Protein AF-A0A959UUY8-F1 (afdb_monomer)

Nearest PDB structures (foldseek):
  4ea7-assembly1_A  TM=9.253E-01  e=4.472E+00  Caulobacter vibrioides
  4eaa-assembly1_A  TM=9.257E-01  e=4.472E+00  Caulobacter vibrioides
  7o4z-assembly1_A  TM=9.116E-01  e=4.472E+00  Synechococcus elongatus PCC 7942 = FACHB-805
  5z0a-assembly2_C-3  TM=7.983E-01  e=6.248E+00  Sulfurisphaera tokodaii str. 7

Sequence (35 aa):
MDYQAHPTAVIDEGCTIGAGTRIWHFSHIMPGCEI

Foldseek 3Di:
DQEAADPQEAEDPQEADGRHYYHDHPHYHDHPHYD

Solvent-accessible surface area (backbone atoms only — not comparable to full-atom values): 2170 Å² total; per-residue (Å²): 129,47,57,47,70,36,90,67,37,46,74,46,76,69,45,49,76,41,77,78,42,76,45,50,76,77,39,73,46,52,62,72,42,76,86

Structure (mmCIF, N/CA/C/O backbone):
data_AF-A0A959UUY8-F1
#
_entry.id   AF-A0A959UUY8-F1
#
loop_
_atom_site.group_PDB
_atom_site.id
_atom_site.type_symbol
_atom_site.label_atom_id
_atom_site.label_alt_id
_atom_site.label_comp_id
_atom_site.label_asym_id
_atom_site.label_entity_id
_atom_site.label_seq_id
_atom_site.pdbx_PDB_ins_code
_atom_site.Cartn_x
_atom_site.Cartn_y
_atom_site.Cartn_z
_atom_site.occupancy
_atom_site.B_iso_or_equiv
_atom_site.auth_seq_id
_atom_site.auth_comp_id
_atom_site.auth_asym_id
_atom_site.auth_atom_id
_atom_site.pdbx_PDB_model_num
ATOM 1 N N . MET A 1 1 ? -13.604 4.181 -1.868 1.00 54.84 1 MET A N 1
ATOM 2 C CA . MET A 1 1 ? -12.150 4.137 -2.140 1.00 54.84 1 MET A CA 1
ATOM 3 C C . MET A 1 1 ? -11.510 4.306 -0.789 1.00 54.84 1 MET A C 1
ATOM 5 O O . MET A 1 1 ? -11.409 5.432 -0.318 1.00 54.84 1 MET A O 1
ATOM 9 N N . ASP A 1 2 ? -11.240 3.191 -0.122 1.00 83.62 2 ASP A N 1
ATOM 10 C CA . ASP A 1 2 ? -11.036 3.219 1.326 1.00 83.62 2 ASP A CA 1
ATOM 11 C C . ASP A 1 2 ? -9.607 3.624 1.702 1.00 83.62 2 ASP A C 1
ATOM 13 O O . ASP A 1 2 ? -9.399 4.162 2.774 1.00 83.62 2 ASP A O 1
ATOM 17 N N . TYR A 1 3 ? -8.637 3.566 0.792 1.00 95.06 3 TYR A N 1
ATOM 18 C CA . TYR A 1 3 ? -7.308 4.138 1.015 1.00 95.06 3 TYR A CA 1
ATOM 19 C C . TYR A 1 3 ? -6.762 4.801 -0.250 1.00 95.06 3 TYR A C 1
ATOM 21 O O . TYR A 1 3 ? -7.281 4.619 -1.355 1.00 95.06 3 TYR A O 1
ATOM 29 N N . GLN A 1 4 ? -5.705 5.590 -0.078 1.00 97.00 4 GLN A N 1
ATOM 30 C CA . GLN A 1 4 ? -4.924 6.158 -1.172 1.00 97.00 4 GLN A CA 1
ATOM 31 C C . GLN A 1 4 ? -3.514 5.588 -1.118 1.00 97.00 4 GLN A C 1
ATOM 33 O O . GLN A 1 4 ? -2.870 5.642 -0.073 1.00 97.00 4 GLN A O 1
ATOM 38 N N . ALA A 1 5 ? -3.026 5.078 -2.243 1.00 96.56 5 ALA A N 1
ATOM 39 C CA . ALA A 1 5 ? -1.661 4.595 -2.365 1.00 96.56 5 ALA A CA 1
ATOM 40 C C . ALA A 1 5 ? -0.924 5.350 -3.464 1.00 96.56 5 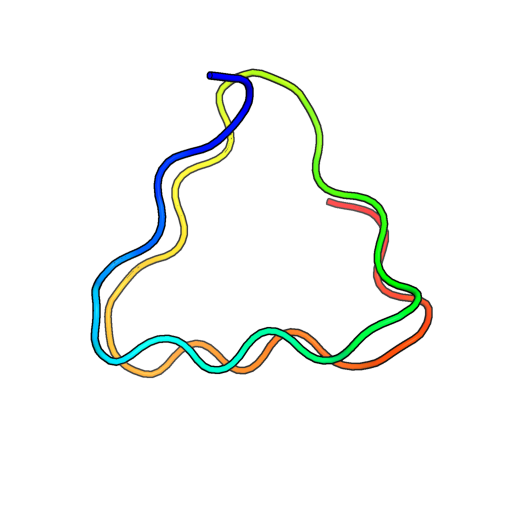ALA A C 1
ATOM 42 O O . ALA A 1 5 ? -1.434 5.528 -4.573 1.00 96.56 5 ALA A O 1
ATOM 43 N N . HIS A 1 6 ? 0.285 5.799 -3.142 1.00 97.88 6 HIS A N 1
ATOM 44 C CA . HIS A 1 6 ? 1.199 6.320 -4.140 1.00 97.88 6 HIS A CA 1
ATOM 45 C C . HIS A 1 6 ? 1.542 5.210 -5.155 1.00 97.88 6 HIS A C 1
ATOM 47 O O . HIS A 1 6 ? 1.769 4.077 -4.736 1.00 97.88 6 HIS A O 1
ATOM 53 N N . PRO A 1 7 ? 1.666 5.501 -6.465 1.00 96.44 7 PRO A N 1
ATOM 54 C CA . PRO A 1 7 ? 1.938 4.479 -7.485 1.00 96.44 7 PRO A CA 1
ATOM 55 C C . PRO A 1 7 ? 3.247 3.697 -7.303 1.00 96.44 7 PRO A C 1
AT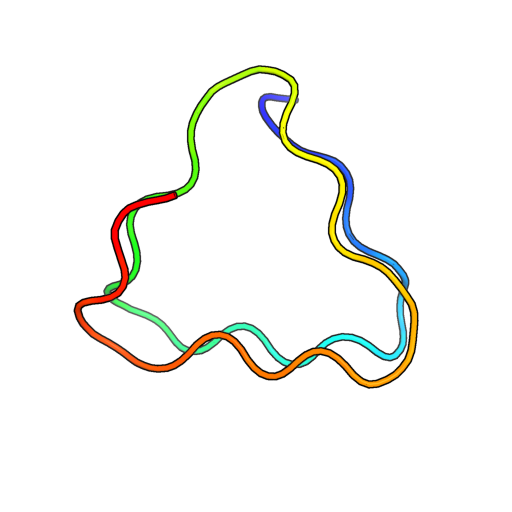OM 57 O O . PRO A 1 7 ? 3.425 2.652 -7.915 1.00 96.44 7 PRO A O 1
ATOM 60 N N . THR A 1 8 ? 4.181 4.220 -6.502 1.00 97.56 8 THR A N 1
ATOM 61 C CA . THR A 1 8 ? 5.451 3.541 -6.182 1.00 97.56 8 THR A CA 1
ATOM 62 C C . THR A 1 8 ? 5.388 2.681 -4.923 1.00 97.56 8 THR A C 1
ATOM 64 O O . THR A 1 8 ? 6.394 2.070 -4.570 1.00 97.56 8 THR A O 1
ATOM 67 N N . ALA A 1 9 ? 4.257 2.664 -4.214 1.00 97.50 9 ALA A N 1
ATOM 68 C CA . ALA A 1 9 ? 4.070 1.768 -3.087 1.00 97.50 9 ALA A CA 1
ATOM 69 C C . ALA A 1 9 ? 3.848 0.338 -3.589 1.00 97.50 9 ALA A C 1
ATOM 71 O O . ALA A 1 9 ? 3.137 0.117 -4.570 1.00 97.50 9 ALA A O 1
ATOM 72 N N . VAL A 1 10 ? 4.441 -0.626 -2.892 1.00 97.62 10 VAL A N 1
ATOM 73 C CA . VAL A 1 10 ? 4.210 -2.055 -3.122 1.00 97.62 10 VAL A CA 1
ATOM 74 C C . VAL A 1 10 ? 3.277 -2.543 -2.026 1.00 97.62 10 VAL A C 1
ATOM 76 O O . VAL A 1 10 ? 3.550 -2.338 -0.845 1.00 97.62 10 VAL A O 1
ATOM 79 N N . ILE A 1 1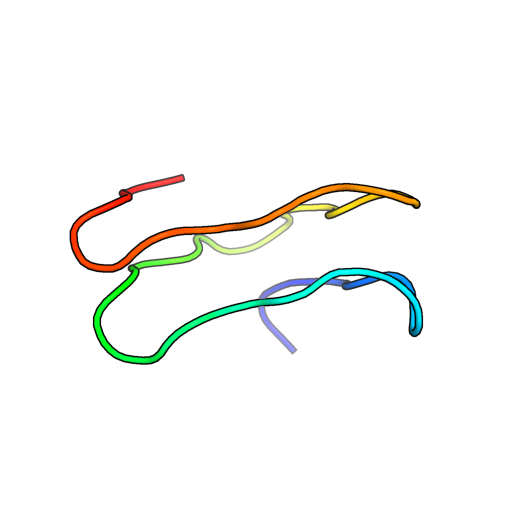1 ? 2.154 -3.140 -2.405 1.00 96.50 11 ILE A N 1
ATOM 80 C CA . ILE A 1 11 ? 1.160 -3.667 -1.470 1.00 96.50 11 ILE A CA 1
ATOM 81 C C . ILE A 1 11 ? 0.942 -5.122 -1.853 1.00 96.50 11 ILE A C 1
ATOM 83 O O . ILE A 1 11 ? 0.376 -5.398 -2.911 1.00 96.50 11 ILE A O 1
ATOM 87 N N . ASP A 1 12 ? 1.434 -6.029 -1.018 1.00 97.19 12 ASP A N 1
ATOM 88 C CA . ASP A 1 12 ? 1.245 -7.457 -1.224 1.00 97.19 12 ASP A CA 1
ATOM 89 C C . ASP A 1 12 ? -0.170 -7.874 -0.800 1.00 97.19 12 ASP A C 1
ATOM 91 O O . ASP A 1 12 ? -0.802 -7.259 0.063 1.00 97.19 12 ASP A O 1
ATOM 95 N N . GLU A 1 13 ? -0.683 -8.944 -1.406 1.00 95.81 13 GLU A N 1
ATOM 96 C CA . GLU A 1 13 ? -1.974 -9.508 -1.016 1.00 95.81 13 GLU A CA 1
ATOM 97 C C . GLU A 1 13 ? -1.957 -10.003 0.443 1.00 95.81 13 GLU A C 1
ATOM 99 O O . GLU A 1 13 ? -0.941 -10.470 0.961 1.00 95.81 13 GLU A O 1
ATOM 104 N N . GLY A 1 14 ? -3.112 -9.941 1.113 1.00 94.56 14 GLY A N 1
ATOM 105 C CA . GLY A 1 14 ? -3.268 -10.438 2.486 1.00 94.56 14 GLY A CA 1
ATOM 106 C C . GLY A 1 14 ? -2.963 -9.419 3.588 1.00 94.56 14 GLY A C 1
ATOM 107 O O . GLY A 1 14 ? -2.817 -9.809 4.745 1.00 94.56 14 GLY A O 1
ATOM 108 N N . CYS A 1 15 ? -2.867 -8.131 3.262 1.00 96.00 15 CYS A N 1
ATOM 109 C CA . CYS A 1 15 ? -2.919 -7.047 4.242 1.00 96.00 15 CYS A CA 1
ATOM 110 C C . CYS A 1 15 ? -4.340 -6.477 4.384 1.00 96.00 15 CYS A C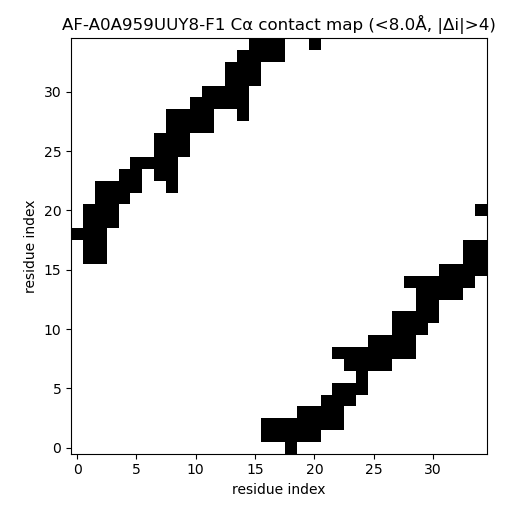 1
ATOM 112 O O . CYS A 1 15 ? -5.125 -6.480 3.432 1.00 96.00 15 CYS A O 1
ATOM 114 N N . THR A 1 16 ? -4.638 -5.909 5.549 1.00 96.25 16 THR A N 1
ATOM 115 C CA . THR A 1 16 ? -5.864 -5.149 5.809 1.00 96.25 16 THR A CA 1
ATOM 116 C C . THR A 1 16 ? -5.511 -3.669 5.872 1.00 96.25 16 THR A C 1
ATOM 118 O O . THR A 1 16 ? -4.688 -3.272 6.694 1.00 96.25 16 THR A O 1
ATOM 121 N N . ILE A 1 17 ? -6.123 -2.858 5.005 1.00 95.94 17 ILE A N 1
ATOM 122 C CA . ILE A 1 17 ? -5.924 -1.404 4.973 1.00 95.94 17 ILE A CA 1
ATOM 123 C C . ILE A 1 17 ? -7.262 -0.720 5.262 1.00 95.94 17 ILE A C 1
ATOM 125 O O . ILE A 1 17 ? -8.228 -0.874 4.513 1.00 95.94 17 ILE A O 1
ATOM 129 N N . GLY A 1 18 ? -7.304 0.027 6.357 1.00 96.56 18 GLY A N 1
ATOM 130 C CA . GLY A 1 18 ? -8.451 0.752 6.865 1.00 96.56 18 GLY A CA 1
ATOM 131 C C . GLY A 1 18 ? -8.814 1.994 6.054 1.00 96.56 18 GLY A C 1
ATOM 132 O O . GLY A 1 18 ? -8.038 2.530 5.256 1.00 96.56 18 GLY A O 1
ATOM 133 N N . ALA A 1 19 ? -10.042 2.464 6.288 1.00 96.94 19 ALA A N 1
ATOM 134 C CA . ALA A 1 19 ? -10.591 3.636 5.626 1.00 96.94 19 ALA A CA 1
ATOM 135 C C . ALA A 1 19 ? -9.834 4.924 6.013 1.00 96.94 19 ALA A C 1
ATOM 137 O O . ALA A 1 19 ? -9.664 5.227 7.191 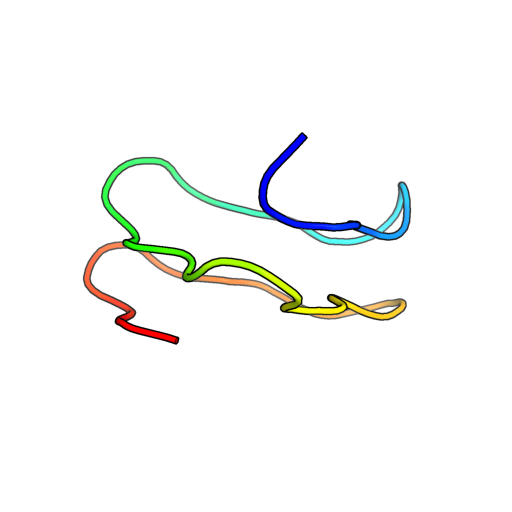1.00 96.94 19 ALA A O 1
ATOM 138 N N . GLY A 1 20 ? -9.437 5.726 5.025 1.00 95.75 20 GLY A N 1
ATOM 139 C CA . GLY A 1 20 ? -8.712 6.986 5.211 1.00 95.75 20 GLY A CA 1
ATOM 140 C C . GLY A 1 20 ? -7.186 6.853 5.230 1.00 95.75 20 GLY A C 1
ATOM 141 O O . GLY A 1 20 ? -6.498 7.877 5.284 1.00 95.75 20 GLY A O 1
ATOM 142 N N . THR A 1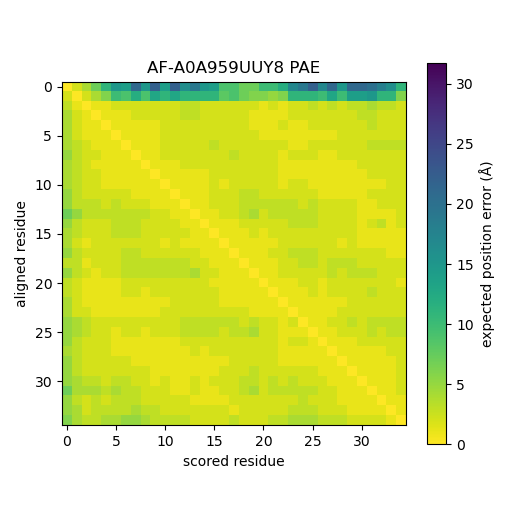 21 ? -6.646 5.635 5.132 1.00 96.81 21 THR A N 1
ATOM 143 C CA . THR A 1 21 ? -5.199 5.399 5.122 1.00 96.81 21 THR A CA 1
ATOM 144 C C . THR A 1 21 ? -4.543 5.988 3.869 1.00 96.81 21 THR A C 1
ATOM 146 O O . THR A 1 21 ? -5.067 5.906 2.754 1.00 96.81 21 THR A O 1
ATOM 149 N N . ARG A 1 22 ? -3.373 6.612 4.054 1.00 97.19 22 ARG A N 1
ATOM 150 C CA . ARG A 1 22 ? -2.544 7.176 2.978 1.00 97.19 22 ARG A CA 1
ATOM 151 C C . AR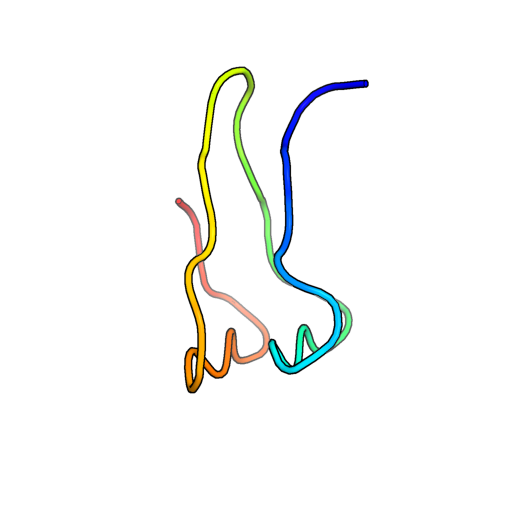G A 1 22 ? -1.176 6.507 2.969 1.00 97.19 22 ARG A C 1
ATOM 153 O O . ARG A 1 22 ? -0.402 6.681 3.907 1.00 97.19 22 ARG A O 1
ATOM 160 N N . ILE A 1 23 ? -0.877 5.783 1.896 1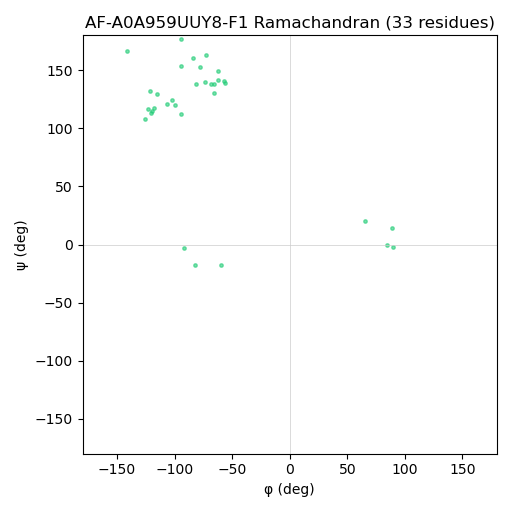.00 97.12 23 ILE A N 1
ATOM 161 C CA . ILE A 1 23 ? 0.385 5.074 1.687 1.00 97.12 23 ILE A CA 1
ATOM 162 C C . ILE A 1 23 ? 1.263 5.920 0.764 1.00 97.12 23 ILE A C 1
ATOM 164 O O . ILE A 1 23 ? 0.876 6.243 -0.362 1.00 97.12 23 ILE A O 1
ATOM 168 N N . TRP A 1 24 ? 2.436 6.303 1.259 1.00 97.19 24 TRP A N 1
ATOM 169 C CA . TRP A 1 24 ? 3.344 7.229 0.585 1.00 97.19 24 TRP A CA 1
ATOM 170 C C . TRP A 1 24 ? 4.400 6.501 -0.254 1.00 97.19 24 TRP A C 1
ATOM 172 O O . TRP A 1 24 ? 4.454 5.274 -0.325 1.00 97.19 24 TRP A O 1
ATOM 182 N N . HIS A 1 25 ? 5.230 7.279 -0.946 1.00 97.31 25 HIS A N 1
ATOM 183 C CA . HIS A 1 25 ? 6.300 6.753 -1.783 1.00 97.31 25 HIS A CA 1
ATOM 184 C C . HIS A 1 25 ? 7.267 5.858 -0.984 1.00 97.31 25 HIS A C 1
ATOM 186 O O . HIS A 1 25 ? 7.639 6.184 0.144 1.00 97.31 25 HIS A O 1
ATOM 192 N N . PHE A 1 26 ? 7.715 4.763 -1.607 1.00 96.19 26 PHE A N 1
ATOM 193 C CA . PHE A 1 26 ? 8.671 3.800 -1.036 1.00 96.19 26 PHE A CA 1
ATOM 194 C C . PHE A 1 26 ? 8.167 3.018 0.188 1.00 96.19 26 PHE A C 1
ATOM 196 O O . PHE A 1 26 ? 8.965 2.462 0.939 1.00 96.19 26 PHE A O 1
ATOM 203 N N . SER A 1 27 ? 6.851 2.944 0.389 1.00 97.38 27 SER A N 1
ATOM 204 C CA . SER A 1 27 ? 6.252 1.999 1.333 1.00 97.38 27 SER A CA 1
ATOM 205 C C . SER A 1 27 ? 6.109 0.610 0.703 1.00 97.38 27 SER A C 1
ATOM 207 O O . SER A 1 27 ? 5.678 0.489 -0.444 1.00 97.38 27 SER A O 1
ATOM 209 N N . HIS A 1 28 ? 6.428 -0.431 1.474 1.00 97.38 28 HIS A N 1
ATOM 210 C CA . HIS A 1 28 ? 6.121 -1.825 1.149 1.00 97.38 28 HIS A CA 1
ATOM 211 C C . HIS A 1 28 ? 5.235 -2.393 2.259 1.00 97.38 28 HIS A C 1
ATOM 213 O O . HIS A 1 28 ? 5.665 -2.485 3.408 1.00 97.38 28 HIS A O 1
ATOM 219 N N . ILE A 1 29 ? 3.984 -2.706 1.927 1.00 97.31 29 ILE A N 1
ATOM 220 C CA . ILE A 1 29 ? 3.032 -3.339 2.837 1.00 97.31 29 ILE A CA 1
ATOM 221 C C . ILE A 1 29 ? 3.095 -4.846 2.610 1.00 97.31 29 ILE A C 1
ATOM 223 O O . ILE A 1 29 ? 2.728 -5.326 1.539 1.00 97.31 29 ILE A O 1
ATOM 227 N N . MET A 1 30 ? 3.589 -5.567 3.613 1.00 97.56 30 MET A N 1
ATOM 228 C CA . MET A 1 30 ? 3.758 -7.017 3.560 1.00 97.56 30 MET A CA 1
ATOM 229 C C . MET A 1 30 ? 2.454 -7.745 3.935 1.00 97.56 30 MET A C 1
ATOM 231 O O . MET A 1 30 ? 1.593 -7.166 4.611 1.00 97.56 30 MET A O 1
ATOM 235 N N . PRO A 1 31 ? 2.310 -9.031 3.567 1.00 97.94 3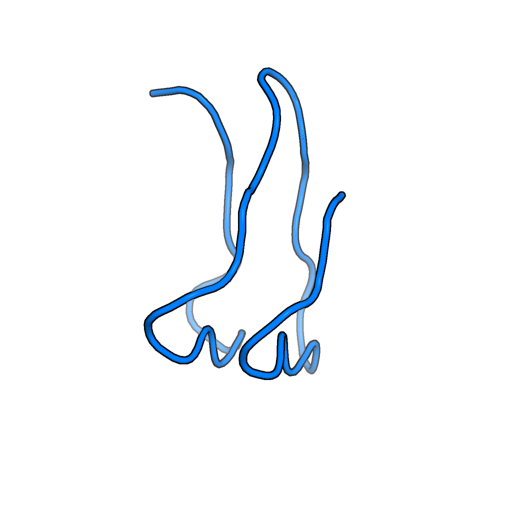1 PRO A N 1
ATOM 236 C CA . PRO A 1 31 ? 1.173 -9.841 3.994 1.00 97.94 31 PRO A CA 1
ATOM 237 C C . PRO A 1 31 ? 1.047 -9.867 5.525 1.00 97.94 31 PRO A C 1
ATOM 239 O O . PRO A 1 31 ? 2.045 -9.987 6.238 1.00 97.94 31 PRO A O 1
ATOM 242 N N . GLY A 1 32 ? -0.181 -9.770 6.040 1.00 96.44 32 GLY A N 1
ATOM 243 C CA . GLY A 1 32 ? -0.466 -9.781 7.478 1.00 96.44 32 GLY A CA 1
ATOM 244 C C . GLY A 1 32 ? -0.339 -8.429 8.189 1.00 96.44 32 GLY A C 1
ATOM 245 O O . GLY A 1 32 ? -0.594 -8.363 9.389 1.00 96.44 32 GLY A O 1
ATOM 246 N N . CYS A 1 33 ? 0.020 -7.347 7.488 1.00 96.38 33 CYS A N 1
ATOM 247 C CA . CYS A 1 33 ? -0.099 -5.998 8.040 1.00 96.38 33 CYS A CA 1
ATOM 248 C C . CYS A 1 33 ? -1.576 -5.597 8.212 1.00 96.38 33 CYS A C 1
ATOM 250 O O . CYS A 1 33 ? -2.390 -5.820 7.315 1.00 96.38 33 CYS A O 1
ATOM 252 N N . GLU A 1 34 ? -1.895 -4.953 9.333 1.00 95.62 34 GLU A N 1
ATOM 253 C CA . GLU A 1 34 ? -3.190 -4.324 9.617 1.00 95.62 34 GLU A CA 1
ATOM 254 C C . GLU A 1 34 ? -2.937 -2.846 9.940 1.00 95.62 34 GLU A C 1
ATOM 256 O O . GLU A 1 34 ? -2.190 -2.540 10.875 1.00 95.62 34 GLU A O 1
ATOM 261 N N . ILE A 1 35 ? -3.470 -1.943 9.109 1.00 92.44 35 ILE A N 1
ATOM 262 C CA . ILE A 1 35 ? -3.146 -0.502 9.115 1.00 92.44 35 ILE A CA 1
ATOM 263 C C . ILE A 1 35 ? -4.366 0.363 8.864 1.00 92.44 35 ILE A C 1
ATOM 265 O O . ILE A 1 35 ? -5.135 0.016 7.946 1.00 92.44 35 ILE A O 1
#

Mean predicted aligned error: 2.44 Å

Secondary structure (DSSP, 8-state):
--EEE-TT-EE-TT-B--TTEEE-TT-EE-TT-B-

pLDDT: mean 95.02, std 7.3, range [54.84, 97.94]

Radius of gyration: 8.87 Å; Cα contacts (8 Å, |Δi|>4): 67; chains: 1; bounding box: 21×18×17 Å